Protein AF-A0A0R0FZ13-F1 (afdb_monomer_lite)

Radius of gyration: 13.84 Å; chains: 1; bounding box: 30×31×31 Å

Organism: Glycine max (NCBI:txid3847)

InterPro domains:
  IPR017853 Glycoside hydrolase superfamily [SSF51445] (32-58)

pLDDT: mean 70.51, std 14.53, range [39.5, 91.88]

Sequence (63 aa):
MWQAKILENLIVEYGPTSQVLMLQQYGLYFFAEYDIKCIIDFHAVLGSQNGMEHSASRDGFTG

Structure (mmCIF, N/CA/C/O backbone):
data_AF-A0A0R0FZ13-F1
#
_entry.id   AF-A0A0R0FZ13-F1
#
loop_
_atom_site.group_PDB
_atom_site.id
_atom_site.type_symbol
_atom_site.label_atom_id
_atom_site.label_alt_id
_atom_site.label_comp_id
_atom_site.label_asym_id
_atom_site.label_entity_id
_atom_site.label_seq_id
_atom_site.pdbx_PDB_ins_code
_atom_site.Cartn_x
_atom_site.Cartn_y
_atom_site.Cartn_z
_atom_site.occupancy
_atom_site.B_iso_or_equiv
_atom_site.auth_seq_id
_atom_site.auth_comp_id
_atom_site.auth_asym_id
_atom_site.auth_atom_id
_atom_site.pdbx_PDB_model_num
ATOM 1 N N . MET A 1 1 ? -3.166 19.049 7.418 1.00 50.66 1 MET A N 1
ATOM 2 C CA . MET A 1 1 ? -1.955 19.380 6.626 1.00 50.66 1 MET A CA 1
ATOM 3 C C . MET A 1 1 ? -1.221 18.149 6.077 1.00 50.66 1 MET A C 1
ATOM 5 O O . MET A 1 1 ? -0.631 18.258 5.016 1.00 50.66 1 MET A O 1
ATOM 9 N N . TRP A 1 2 ? -1.275 16.978 6.732 1.00 46.09 2 TRP A N 1
ATOM 10 C CA . TRP A 1 2 ? -0.601 15.753 6.254 1.00 46.09 2 TRP A CA 1
ATOM 11 C C . TRP A 1 2 ? -1.211 15.112 4.996 1.00 46.09 2 TRP A C 1
ATOM 13 O O . TRP A 1 2 ? -0.473 14.601 4.162 1.00 46.09 2 TRP A O 1
ATOM 23 N N . GLN A 1 3 ? -2.535 15.186 4.823 1.00 52.81 3 GLN A N 1
ATOM 24 C CA . GLN A 1 3 ? -3.218 14.589 3.666 1.00 52.81 3 GLN A CA 1
ATOM 25 C C . GLN A 1 3 ? -2.777 15.212 2.330 1.00 52.81 3 GLN A C 1
ATOM 27 O O . GLN A 1 3 ? -2.566 14.486 1.368 1.00 52.81 3 GLN A O 1
ATOM 32 N N . ALA A 1 4 ? -2.551 16.531 2.286 1.00 46.91 4 ALA A N 1
ATOM 33 C CA . ALA A 1 4 ? -2.155 17.229 1.059 1.00 46.91 4 ALA A CA 1
ATOM 34 C C . ALA A 1 4 ? -0.760 16.813 0.551 1.00 46.91 4 ALA A C 1
ATOM 36 O O . ALA A 1 4 ? -0.587 16.591 -0.641 1.00 46.91 4 ALA A O 1
ATOM 37 N N . LYS A 1 5 ? 0.216 16.619 1.452 1.00 53.75 5 LYS A N 1
ATOM 38 C CA . LYS A 1 5 ? 1.596 16.269 1.063 1.00 53.75 5 LYS A CA 1
ATOM 39 C C . LYS A 1 5 ? 1.736 14.878 0.444 1.00 53.75 5 LYS A C 1
ATOM 41 O O . LYS A 1 5 ? 2.555 14.694 -0.445 1.00 53.75 5 LYS A O 1
ATOM 46 N N . ILE A 1 6 ? 0.966 13.896 0.915 1.00 58.38 6 ILE A N 1
ATOM 47 C CA . ILE A 1 6 ? 0.988 12.539 0.340 1.00 58.38 6 ILE A CA 1
ATOM 48 C C . ILE A 1 6 ? 0.404 12.561 -1.083 1.00 58.38 6 ILE A C 1
ATOM 50 O O . ILE A 1 6 ? 0.896 11.866 -1.967 1.00 58.38 6 ILE A O 1
ATOM 54 N N . LEU A 1 7 ? -0.613 13.398 -1.308 1.00 53.81 7 LEU A N 1
ATOM 55 C CA . LEU A 1 7 ? -1.334 13.506 -2.577 1.00 53.81 7 LEU A CA 1
ATOM 56 C C . LEU A 1 7 ? -0.536 14.240 -3.663 1.00 53.81 7 LEU A C 1
ATOM 58 O O . LEU A 1 7 ? -0.553 13.805 -4.811 1.00 53.81 7 LEU A O 1
ATOM 62 N N . GLU A 1 8 ? 0.193 15.303 -3.310 1.00 57.62 8 GLU A N 1
ATOM 63 C CA . GLU A 1 8 ? 1.081 16.009 -4.249 1.00 57.62 8 GLU A CA 1
ATOM 64 C C . GLU A 1 8 ? 2.141 15.068 -4.837 1.00 57.62 8 GLU A C 1
ATOM 66 O O . GLU A 1 8 ? 2.360 15.066 -6.047 1.00 57.62 8 GLU A O 1
ATOM 71 N N . ASN A 1 9 ? 2.727 14.203 -4.007 1.00 58.03 9 ASN A N 1
ATOM 72 C CA . ASN A 1 9 ? 3.731 13.240 -4.458 1.00 58.03 9 ASN A CA 1
ATOM 73 C C . ASN A 1 9 ? 3.134 12.149 -5.366 1.00 58.03 9 ASN A C 1
ATOM 75 O O . ASN A 1 9 ? 3.779 11.736 -6.325 1.00 58.03 9 ASN A O 1
ATOM 79 N N . LEU A 1 10 ? 1.888 11.721 -5.122 1.00 56.38 10 LEU A N 1
ATOM 80 C CA . LEU A 1 10 ? 1.233 10.695 -5.946 1.00 56.38 10 LEU A CA 1
ATOM 81 C C . LEU A 1 10 ? 0.949 11.170 -7.377 1.00 56.38 10 LEU A C 1
ATOM 83 O O . LEU A 1 10 ? 1.109 10.404 -8.324 1.00 56.38 10 LEU A O 1
ATOM 87 N N . ILE A 1 11 ? 0.515 12.427 -7.527 1.00 57.59 11 ILE A N 1
ATOM 88 C CA . ILE A 1 11 ? 0.183 13.024 -8.831 1.00 57.59 11 ILE A CA 1
ATOM 89 C C . ILE A 1 11 ? 1.438 13.166 -9.699 1.00 57.59 11 ILE A C 1
ATOM 91 O O . ILE A 1 11 ? 1.369 13.002 -10.915 1.00 57.59 11 ILE A O 1
ATOM 95 N N . VAL A 1 12 ? 2.579 13.473 -9.076 1.00 55.84 12 VAL A N 1
ATOM 96 C CA . VAL A 1 12 ? 3.848 13.701 -9.778 1.00 55.84 12 VAL A CA 1
ATOM 97 C C . VAL A 1 12 ? 4.458 12.397 -10.301 1.00 55.84 12 VAL A C 1
ATOM 99 O O . VAL A 1 12 ? 5.068 12.409 -11.367 1.00 55.84 12 VAL A O 1
ATOM 102 N N . GLU A 1 13 ? 4.290 11.278 -9.594 1.00 58.62 13 GLU A N 1
ATOM 103 C CA . GLU A 1 13 ? 5.034 10.048 -9.895 1.00 58.62 13 GLU A CA 1
ATOM 104 C C . GLU A 1 13 ? 4.331 9.067 -10.862 1.00 58.62 13 GLU A C 1
ATOM 106 O O . GLU A 1 13 ? 5.033 8.331 -11.553 1.00 58.62 13 GLU A O 1
ATOM 111 N N . TYR A 1 14 ? 2.990 9.040 -10.967 1.00 57.12 14 TYR A N 1
ATOM 112 C CA . TYR A 1 14 ? 2.287 7.857 -11.527 1.00 57.12 14 TYR A CA 1
ATOM 113 C C . TYR A 1 14 ? 1.297 8.071 -12.695 1.00 57.12 14 TYR A C 1
ATOM 115 O O . TYR A 1 14 ? 0.607 7.128 -13.083 1.00 57.12 14 TYR A O 1
ATOM 123 N N . GLY A 1 15 ? 1.231 9.241 -13.338 1.00 60.12 15 GLY A N 1
ATOM 124 C CA . GLY A 1 15 ? 0.409 9.403 -14.554 1.00 60.12 15 GLY A CA 1
ATOM 125 C C . GLY A 1 15 ? -1.093 9.642 -14.293 1.00 60.12 15 GLY A C 1
ATOM 126 O O . GLY A 1 15 ? -1.456 10.137 -13.231 1.00 60.12 15 GLY A O 1
ATOM 127 N N . PRO A 1 16 ? -1.970 9.449 -15.300 1.00 58.72 16 PRO A N 1
ATOM 128 C CA . PRO A 1 16 ? -3.062 10.360 -15.658 1.00 58.72 16 PRO A CA 1
ATOM 129 C C . PRO A 1 16 ? -3.992 10.753 -14.502 1.00 58.72 16 PRO A C 1
ATOM 131 O O . PRO A 1 16 ? -4.561 9.924 -13.792 1.00 58.72 16 PRO A O 1
ATOM 134 N N . THR A 1 17 ? -4.223 12.063 -14.402 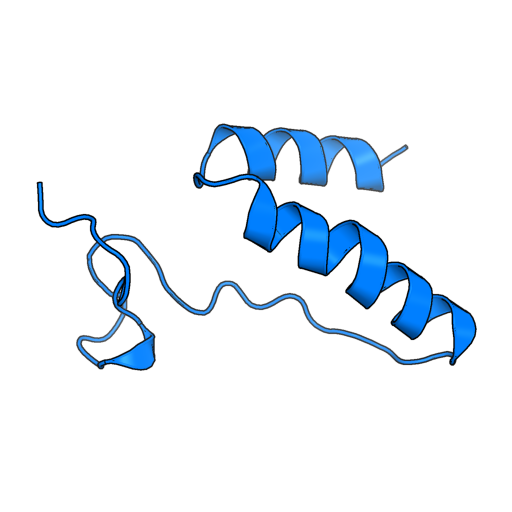1.00 61.03 17 THR A N 1
ATOM 135 C CA . THR A 1 17 ? -5.027 12.763 -13.387 1.00 61.03 17 THR A CA 1
ATOM 136 C C . THR A 1 17 ? -6.424 12.189 -13.150 1.00 61.03 17 THR A C 1
ATOM 138 O O . TH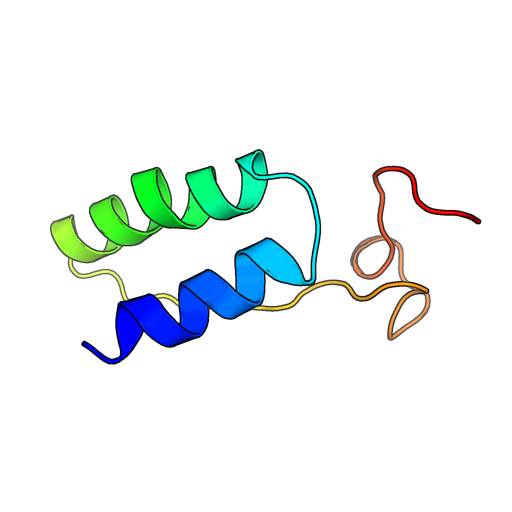R A 1 17 ? -6.982 12.419 -12.084 1.00 61.03 17 THR A O 1
ATOM 141 N N . SER A 1 18 ? -7.002 11.436 -14.089 1.00 62.25 18 SER A N 1
ATOM 142 C CA . SER A 1 18 ? -8.368 10.909 -13.995 1.00 62.25 18 SER A CA 1
ATOM 143 C C . SER A 1 18 ? -8.558 9.864 -12.891 1.00 62.25 18 SER A C 1
ATOM 145 O O . SER A 1 18 ? -9.578 9.904 -12.204 1.00 62.25 18 SER A O 1
ATOM 147 N N . GLN A 1 19 ? -7.595 8.959 -12.673 1.00 65.19 19 GLN A N 1
ATOM 148 C CA . GLN A 1 19 ? -7.712 7.932 -11.626 1.00 65.19 19 GLN A CA 1
ATOM 149 C C . GLN A 1 19 ? -7.564 8.542 -10.229 1.00 65.19 19 GLN A C 1
ATOM 151 O O . GLN A 1 19 ? -8.371 8.270 -9.337 1.00 65.19 19 GLN A O 1
ATOM 156 N N . VAL A 1 20 ? -6.586 9.440 -10.065 1.00 67.81 20 VAL A N 1
ATOM 157 C CA . VAL A 1 20 ? -6.385 10.190 -8.816 1.00 67.81 20 VAL A CA 1
ATOM 158 C C . VAL A 1 20 ? -7.600 11.075 -8.524 1.00 67.81 20 VAL A C 1
ATOM 160 O O . VAL A 1 20 ? -8.064 11.123 -7.386 1.00 67.81 20 VAL A O 1
ATOM 163 N N . LEU A 1 21 ? -8.180 11.706 -9.553 1.00 68.12 21 LEU A N 1
ATOM 164 C CA . LEU A 1 21 ? -9.389 12.516 -9.417 1.00 68.12 21 LEU A CA 1
ATOM 165 C C . LEU A 1 21 ? -10.591 11.683 -8.960 1.00 68.12 21 LEU A C 1
ATOM 167 O O . LEU A 1 21 ? -11.325 12.123 -8.080 1.00 68.12 21 LEU A O 1
ATOM 171 N N . MET A 1 22 ? -10.778 10.480 -9.513 1.00 75.81 22 MET A N 1
ATOM 172 C CA . MET A 1 22 ? -11.857 9.575 -9.103 1.00 75.81 22 MET A CA 1
ATOM 173 C C . MET A 1 22 ? -11.733 9.166 -7.633 1.00 75.81 22 MET A C 1
ATOM 175 O O . MET A 1 22 ? -12.708 9.264 -6.882 1.00 75.81 22 MET A O 1
ATOM 179 N N . LEU A 1 23 ? -10.529 8.769 -7.205 1.00 76.69 23 LEU A N 1
ATOM 180 C CA . LEU A 1 23 ? -10.253 8.444 -5.804 1.00 76.69 23 LEU A CA 1
ATOM 181 C C . LEU A 1 23 ? -10.524 9.648 -4.892 1.00 76.69 23 LEU A C 1
ATOM 183 O O . LEU A 1 23 ? -11.189 9.498 -3.868 1.00 76.69 23 LEU A O 1
ATOM 187 N N . GLN A 1 24 ? -10.065 10.841 -5.281 1.00 71.88 24 GLN A N 1
ATOM 188 C CA . GLN A 1 24 ? -10.186 12.050 -4.470 1.00 71.88 24 GLN A CA 1
ATOM 189 C C . GLN A 1 24 ? -11.620 12.586 -4.381 1.00 71.88 24 GLN A C 1
ATOM 191 O O . GLN A 1 24 ? -12.090 12.882 -3.285 1.00 71.88 24 GLN A O 1
ATOM 196 N N . GLN A 1 25 ? -12.294 12.776 -5.517 1.00 69.69 25 GLN A N 1
ATOM 197 C CA . GLN A 1 25 ? -13.575 13.482 -5.562 1.00 69.69 25 GLN A CA 1
ATOM 198 C C . GLN A 1 25 ? -14.745 12.578 -5.206 1.00 69.69 25 GLN A C 1
ATOM 200 O O . GLN A 1 25 ? -15.596 12.972 -4.415 1.00 69.69 25 GLN A O 1
ATOM 205 N N . TYR A 1 26 ? -14.789 11.376 -5.779 1.00 72.06 26 TYR A N 1
ATOM 206 C CA . TYR A 1 26 ? -15.941 10.495 -5.617 1.00 72.06 26 TYR A CA 1
ATOM 207 C C . TYR A 1 26 ? -15.736 9.516 -4.472 1.00 72.06 26 TYR A C 1
ATOM 209 O O . TYR A 1 26 ? -16.619 9.380 -3.633 1.00 72.06 26 TYR A O 1
ATOM 217 N N . GLY A 1 27 ? -14.565 8.880 -4.398 1.00 80.25 27 GLY A N 1
ATOM 218 C CA . GLY A 1 27 ? -14.274 7.887 -3.367 1.00 80.25 27 GLY A CA 1
ATOM 219 C C . GLY A 1 27 ? -14.260 8.491 -1.966 1.00 80.25 27 GLY A C 1
ATOM 220 O O . GLY A 1 27 ? -15.105 8.163 -1.140 1.00 80.25 27 GLY A O 1
ATOM 221 N N . LEU A 1 28 ? -13.315 9.396 -1.693 1.00 79.94 28 LEU A N 1
ATOM 222 C CA . LEU A 1 28 ? -13.104 9.921 -0.338 1.00 79.94 28 LEU A CA 1
ATOM 223 C C . LEU A 1 28 ? -14.312 10.684 0.216 1.00 79.94 28 LEU A C 1
ATOM 225 O O . LEU A 1 28 ? -14.625 10.524 1.394 1.00 79.94 28 LEU A O 1
ATOM 229 N N . TYR A 1 29 ? -14.999 11.478 -0.612 1.00 82.44 29 TYR A N 1
ATOM 230 C CA . TYR A 1 29 ? -16.210 12.179 -0.181 1.00 82.44 29 TYR A CA 1
ATOM 231 C C . TYR A 1 29 ? -17.327 11.193 0.175 1.00 82.44 29 TYR A C 1
ATOM 233 O O . TYR A 1 29 ? -17.894 11.283 1.259 1.00 82.44 29 TYR A O 1
ATOM 241 N N . PHE A 1 30 ? -17.591 10.209 -0.691 1.00 87.31 30 PHE A N 1
ATOM 242 C CA . PHE A 1 30 ? -18.595 9.180 -0.431 1.00 87.31 30 PHE A CA 1
ATOM 243 C C . PHE A 1 30 ? -18.260 8.378 0.833 1.00 87.31 30 PHE A C 1
ATOM 245 O O . PHE A 1 30 ? -19.110 8.188 1.696 1.00 87.31 30 PHE A O 1
ATOM 252 N N . PHE A 1 31 ? -17.010 7.946 0.997 1.00 87.69 31 PHE A N 1
ATOM 253 C CA . PHE A 1 31 ? -16.605 7.188 2.179 1.00 87.69 31 PHE A CA 1
ATOM 254 C C . PHE A 1 31 ? -16.752 7.991 3.476 1.00 87.69 31 PHE A C 1
ATOM 256 O O . PHE A 1 31 ? -17.180 7.431 4.483 1.00 87.69 31 PHE A O 1
ATOM 263 N N . ALA A 1 32 ? -16.456 9.294 3.446 1.00 84.38 32 ALA A N 1
ATOM 264 C CA . ALA A 1 32 ? -16.654 10.175 4.592 1.00 84.38 32 ALA A CA 1
ATOM 265 C C . ALA A 1 32 ? -18.142 10.405 4.910 1.00 84.38 32 ALA A C 1
ATOM 267 O O . ALA A 1 32 ? -18.518 10.355 6.078 1.00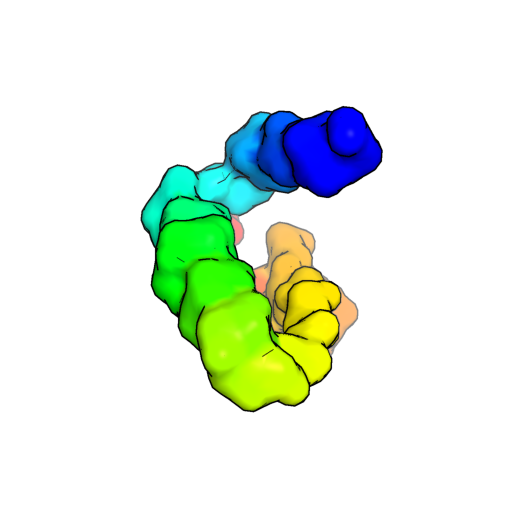 84.38 32 ALA A O 1
ATOM 268 N N . GLU A 1 33 ? -18.981 10.617 3.892 1.00 91.38 33 GLU A N 1
ATOM 269 C CA . GLU A 1 33 ? -20.424 10.857 4.053 1.00 91.38 33 GLU A CA 1
ATOM 270 C C . GLU A 1 33 ? -21.151 9.648 4.667 1.00 91.38 33 GLU A C 1
ATOM 272 O O . GLU A 1 33 ? -22.074 9.812 5.462 1.00 91.38 33 GLU A O 1
ATOM 277 N N . TYR A 1 34 ? -20.715 8.428 4.335 1.00 91.88 34 TYR A N 1
ATOM 278 C CA . TYR A 1 34 ? -21.367 7.182 4.755 1.00 91.88 34 TYR A CA 1
ATOM 279 C C . TYR A 1 34 ? -20.633 6.418 5.875 1.00 91.88 34 TYR A C 1
ATOM 281 O O . TYR A 1 34 ? -20.975 5.266 6.134 1.00 91.88 34 TYR A O 1
ATOM 289 N N . ASP A 1 35 ? -19.634 7.023 6.532 1.00 91.56 35 ASP A N 1
ATOM 290 C CA . ASP A 1 35 ? -18.799 6.387 7.576 1.00 91.56 35 ASP A CA 1
ATOM 291 C C . ASP A 1 35 ? -18.195 5.031 7.138 1.00 91.56 35 ASP A C 1
ATOM 293 O O . ASP A 1 35 ? -18.121 4.050 7.883 1.00 91.56 35 ASP A O 1
ATOM 297 N N . ILE A 1 36 ? -17.762 4.957 5.876 1.00 90.44 36 ILE A N 1
ATOM 298 C CA . ILE A 1 36 ? -17.139 3.765 5.297 1.00 90.44 36 ILE A CA 1
ATOM 299 C C . ILE A 1 36 ? -15.622 3.882 5.439 1.00 90.44 36 ILE A C 1
ATOM 301 O O . ILE A 1 36 ? -14.987 4.798 4.918 1.00 90.44 36 ILE A O 1
ATOM 305 N N . LYS A 1 37 ? -15.001 2.898 6.092 1.00 88.50 37 LYS A N 1
ATOM 306 C CA . LYS A 1 37 ? -13.537 2.779 6.130 1.00 88.50 37 LYS A CA 1
ATOM 307 C C . LYS A 1 37 ? -13.026 2.230 4.799 1.00 88.50 37 LYS A C 1
ATOM 309 O O . LYS A 1 37 ? -13.564 1.252 4.288 1.00 88.50 37 LYS A O 1
ATOM 314 N N . CYS A 1 38 ? -11.964 2.828 4.268 1.00 83.69 38 CYS A N 1
ATOM 315 C CA . CYS A 1 38 ? -11.378 2.454 2.983 1.00 83.69 38 CYS A CA 1
ATOM 316 C C . CYS A 1 38 ? -9.877 2.156 3.122 1.00 83.69 38 CYS A C 1
ATOM 318 O O . CYS A 1 38 ? -9.183 2.792 3.918 1.00 83.69 38 CYS A O 1
ATOM 320 N N . ILE A 1 39 ? -9.391 1.188 2.340 1.00 84.94 39 ILE A N 1
ATOM 321 C CA . ILE A 1 39 ? -7.968 0.902 2.139 1.00 84.94 39 ILE A CA 1
ATOM 322 C C . ILE A 1 39 ? -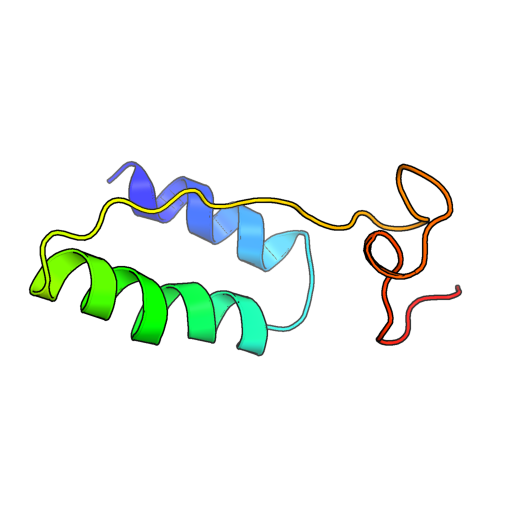7.616 1.344 0.722 1.00 84.94 39 ILE A C 1
ATOM 324 O O . ILE A 1 39 ? -8.289 0.963 -0.233 1.00 84.94 39 ILE A O 1
ATOM 328 N N . ILE A 1 40 ? -6.555 2.135 0.596 1.00 82.50 40 ILE A N 1
ATOM 329 C CA . ILE A 1 40 ? -5.984 2.507 -0.698 1.00 82.50 40 ILE A CA 1
ATOM 330 C C . ILE A 1 40 ? -4.908 1.471 -1.032 1.00 82.50 40 ILE A C 1
ATOM 332 O O . ILE A 1 40 ? -3.921 1.363 -0.305 1.00 82.50 40 ILE A O 1
ATOM 336 N N . ASP A 1 41 ? -5.127 0.702 -2.100 1.00 84.44 41 ASP A N 1
ATOM 337 C CA . ASP A 1 41 ? -4.235 -0.367 -2.563 1.00 84.44 41 ASP A CA 1
ATOM 338 C C . ASP A 1 41 ? -3.504 0.040 -3.852 1.00 84.44 41 ASP A C 1
ATOM 340 O O . ASP A 1 41 ? -4.129 0.431 -4.840 1.00 84.44 41 ASP A O 1
ATOM 344 N N . PHE A 1 42 ? -2.176 -0.088 -3.852 1.00 83.44 42 PHE A N 1
ATOM 345 C CA . PHE A 1 42 ? -1.353 0.027 -5.056 1.00 83.44 42 PHE A CA 1
ATOM 346 C C . PHE A 1 42 ? -1.343 -1.319 -5.780 1.00 83.44 42 PHE A C 1
ATOM 348 O O . PHE A 1 42 ? -0.404 -2.105 -5.676 1.00 83.44 42 PHE A O 1
ATOM 355 N N . HIS A 1 43 ? -2.430 -1.583 -6.502 1.00 85.06 43 HIS A N 1
ATOM 356 C CA . HIS A 1 43 ? -2.717 -2.912 -7.037 1.00 85.06 43 HIS A CA 1
ATOM 357 C C . HIS A 1 43 ? -1.771 -3.372 -8.161 1.00 85.06 43 HIS A C 1
ATOM 359 O O . HIS A 1 43 ? -1.563 -4.572 -8.356 1.00 85.06 43 HIS A O 1
ATOM 365 N N . ALA A 1 44 ? -1.196 -2.429 -8.906 1.00 82.56 44 ALA A N 1
ATOM 366 C CA . ALA A 1 44 ? -0.324 -2.689 -10.044 1.00 82.56 44 ALA A CA 1
ATOM 367 C C . ALA A 1 44 ? 0.896 -1.767 -10.003 1.00 82.56 44 ALA A C 1
ATOM 369 O O . ALA A 1 44 ? 0.797 -0.602 -9.616 1.00 82.56 44 ALA A O 1
ATOM 370 N N . VAL A 1 45 ? 2.039 -2.295 -10.438 1.00 78.19 45 VAL A N 1
ATOM 371 C CA . VAL A 1 45 ? 3.277 -1.531 -10.635 1.00 78.19 45 VAL A CA 1
ATOM 372 C C . VAL A 1 45 ? 3.727 -1.623 -12.086 1.00 78.19 45 VAL A C 1
ATOM 374 O O . VAL A 1 45 ? 3.373 -2.556 -12.814 1.00 78.19 45 VAL A O 1
ATOM 377 N N . LEU A 1 46 ? 4.557 -0.669 -12.506 1.00 77.38 46 LEU A N 1
ATOM 378 C CA . LEU A 1 46 ? 5.199 -0.722 -13.814 1.00 77.38 46 LEU A CA 1
ATOM 379 C C . LEU A 1 46 ? 6.007 -2.025 -13.953 1.00 77.38 46 LEU A C 1
ATOM 381 O O . LEU A 1 46 ? 6.825 -2.348 -13.095 1.00 77.38 46 LEU A O 1
ATOM 385 N N . GLY A 1 47 ? 5.770 -2.770 -15.034 1.00 79.75 47 GLY A N 1
ATOM 386 C CA . GLY A 1 47 ? 6.442 -4.048 -15.299 1.00 79.75 47 GLY A CA 1
ATOM 387 C C . GLY A 1 47 ? 5.820 -5.280 -14.630 1.00 79.75 47 GLY A C 1
ATOM 388 O O . GLY A 1 47 ? 6.329 -6.372 -14.852 1.00 79.75 47 GLY A O 1
ATOM 389 N N . SER A 1 48 ? 4.704 -5.130 -13.902 1.00 82.69 48 SER A N 1
ATOM 390 C CA . SER A 1 48 ? 4.02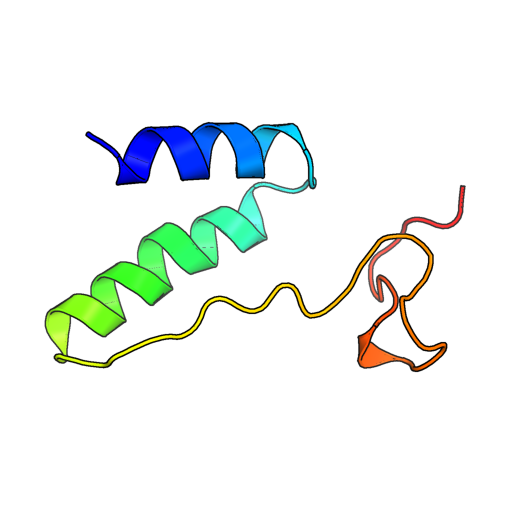0 -6.185 -13.135 1.00 82.69 48 SER A CA 1
ATOM 391 C C . SER A 1 48 ? 4.805 -6.724 -11.934 1.00 82.69 48 SER A C 1
ATOM 393 O O . SER A 1 48 ? 5.925 -7.211 -12.055 1.00 82.69 48 SER A O 1
ATOM 395 N N . GLN A 1 49 ? 4.183 -6.721 -10.749 1.00 84.62 49 GLN A N 1
ATOM 396 C CA . GLN A 1 49 ? 4.802 -7.290 -9.544 1.00 84.62 49 GLN A CA 1
ATOM 397 C C . GLN A 1 49 ? 4.736 -8.823 -9.469 1.00 84.62 49 GLN A C 1
ATOM 399 O O . GLN A 1 49 ? 5.410 -9.409 -8.625 1.00 84.62 49 GLN A O 1
ATOM 404 N N . ASN A 1 50 ? 3.882 -9.487 -10.262 1.00 85.62 50 ASN A N 1
ATOM 405 C CA . ASN A 1 50 ? 3.623 -10.928 -10.099 1.00 85.62 50 ASN A CA 1
ATOM 406 C C . ASN A 1 50 ? 3.303 -11.702 -11.395 1.00 85.62 50 ASN A C 1
ATOM 408 O O . ASN A 1 50 ? 3.013 -12.893 -11.324 1.00 85.62 50 ASN A O 1
ATOM 412 N N . GLY A 1 51 ? 3.341 -11.056 -12.562 1.00 82.25 51 GLY A N 1
ATOM 413 C CA . GLY A 1 51 ? 3.097 -11.690 -13.861 1.00 82.25 51 GLY A CA 1
ATOM 414 C C . GLY A 1 51 ? 1.629 -11.988 -14.195 1.00 82.25 51 GLY A C 1
ATOM 415 O O . GLY A 1 51 ? 1.366 -12.634 -15.207 1.00 82.25 51 GLY A O 1
ATOM 416 N N . MET A 1 52 ? 0.673 -11.539 -13.377 1.00 85.44 52 MET A N 1
ATOM 417 C CA . MET A 1 52 ? -0.767 -11.705 -13.621 1.00 85.44 52 MET A CA 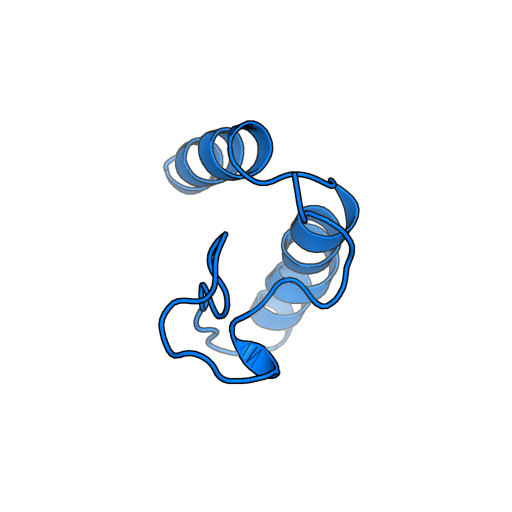1
ATOM 418 C C . MET A 1 52 ? -1.358 -10.532 -14.422 1.00 85.44 52 MET A C 1
ATOM 420 O O . MET A 1 52 ? -0.820 -9.430 -14.429 1.00 85.44 52 MET A O 1
ATOM 424 N N . GLU A 1 53 ? -2.515 -10.732 -15.063 1.00 81.44 53 GLU A N 1
ATOM 425 C CA . GLU A 1 53 ? -3.200 -9.672 -15.834 1.00 81.44 53 GLU A CA 1
ATOM 426 C C . GLU A 1 53 ? -3.479 -8.419 -14.984 1.00 81.44 53 GLU A C 1
ATOM 428 O O . GLU A 1 53 ? -3.308 -7.296 -15.446 1.00 81.44 53 GLU A O 1
ATOM 433 N N . HIS A 1 54 ? -3.885 -8.611 -13.727 1.00 82.75 54 HIS A N 1
ATOM 434 C CA . HIS A 1 54 ? -4.339 -7.534 -12.846 1.00 82.75 54 HIS A CA 1
ATOM 435 C C . HIS A 1 54 ? -3.200 -6.693 -12.239 1.00 82.75 54 HIS A C 1
ATOM 437 O O . HIS A 1 54 ? -3.458 -5.657 -11.638 1.00 82.75 54 HIS A O 1
ATOM 443 N N . SER A 1 55 ? -1.949 -7.135 -12.368 1.00 79.12 55 SER A N 1
ATOM 444 C CA . SER A 1 55 ? -0.763 -6.441 -11.852 1.00 79.12 55 SER A CA 1
ATOM 445 C C . SER A 1 55 ? 0.006 -5.681 -12.926 1.00 79.12 55 SER A C 1
ATOM 447 O O . SER A 1 55 ? 0.944 -4.954 -12.608 1.00 79.12 55 SER A O 1
ATOM 449 N N . ALA A 1 56 ? -0.362 -5.864 -14.192 1.00 68.12 56 ALA A N 1
ATOM 450 C CA . ALA A 1 56 ? 0.205 -5.146 -15.317 1.00 68.12 56 ALA A CA 1
ATOM 451 C C . ALA A 1 56 ? -0.701 -3.973 -15.704 1.00 68.12 56 ALA A C 1
ATOM 453 O O . ALA A 1 56 ? -1.925 -4.033 -15.571 1.00 68.12 56 ALA A O 1
ATOM 454 N N . SER A 1 57 ? -0.105 -2.909 -16.239 1.00 64.50 57 SER A N 1
ATOM 455 C CA . SER A 1 57 ? -0.847 -1.820 -16.864 1.00 64.50 57 SER A CA 1
ATOM 456 C C . SER A 1 57 ? -1.636 -2.381 -18.055 1.00 64.50 57 SER A C 1
ATOM 458 O O . SER A 1 57 ? -1.089 -2.533 -19.146 1.00 64.50 57 SER A O 1
ATOM 460 N N . ARG A 1 58 ? -2.932 -2.678 -17.874 1.00 61.38 58 ARG A N 1
ATOM 461 C CA . ARG A 1 58 ? -3.859 -2.950 -18.993 1.00 61.38 58 ARG A CA 1
ATOM 462 C C . ARG A 1 58 ? -3.899 -1.796 -19.999 1.00 61.38 58 ARG A C 1
ATOM 464 O O . ARG A 1 58 ? -4.217 -2.005 -21.166 1.00 61.38 58 ARG A O 1
ATOM 471 N N . ASP A 1 59 ? -3.473 -0.619 -19.546 1.00 55.41 59 ASP A N 1
ATOM 472 C CA . ASP A 1 59 ? -3.512 0.640 -20.265 1.00 55.41 59 ASP A CA 1
ATOM 473 C C . ASP A 1 59 ? -2.077 1.174 -20.512 1.00 55.41 59 ASP A C 1
ATOM 475 O O . ASP A 1 59 ? -1.621 2.125 -19.886 1.00 55.41 59 ASP A O 1
ATOM 479 N N . GLY A 1 60 ? -1.339 0.557 -21.441 1.00 47.81 60 GLY A N 1
ATOM 480 C CA . GLY A 1 60 ? -0.518 1.333 -22.386 1.00 47.81 60 GLY A CA 1
ATOM 481 C C . GLY A 1 60 ? 0.873 1.868 -21.996 1.00 47.81 60 GLY A C 1
ATOM 482 O O . GLY A 1 60 ? 1.248 2.909 -22.527 1.00 47.81 60 GLY A O 1
ATOM 483 N N . PHE A 1 61 ? 1.690 1.170 -21.199 1.00 48.94 61 PHE A N 1
ATOM 484 C CA . PHE A 1 61 ? 3.143 1.448 -21.142 1.00 48.94 61 PHE A CA 1
ATOM 485 C C . PHE A 1 61 ? 3.973 0.165 -21.317 1.00 48.94 61 PHE A C 1
ATOM 487 O O . PHE A 1 61 ? 4.309 -0.525 -20.359 1.00 48.94 61 PHE A O 1
ATOM 494 N N . THR A 1 62 ? 4.304 -0.151 -22.571 1.00 41.69 62 THR A N 1
ATOM 495 C CA . THR A 1 62 ? 5.408 -1.046 -22.952 1.00 41.69 62 THR A CA 1
ATOM 496 C C . THR A 1 62 ? 6.421 -0.213 -23.734 1.00 41.69 62 THR A C 1
ATOM 498 O O . THR A 1 62 ? 6.299 -0.075 -24.953 1.00 41.69 62 THR A O 1
ATOM 501 N N . GLY A 1 63 ? 7.365 0.401 -23.022 1.00 39.50 63 GLY A N 1
ATOM 502 C CA . GLY A 1 63 ? 8.440 1.231 -23.567 1.00 39.50 63 GLY A CA 1
ATOM 503 C C . GLY A 1 63 ? 9.410 1.623 -22.473 1.00 39.50 63 GLY A C 1
ATOM 504 O O . GLY A 1 63 ? 8.947 2.318 -21.544 1.00 39.50 63 GLY A O 1
#

Secondary structure (DSSP, 8-state):
-HHHHHHHHHHHHS--HHHHHIIIIIIHHHHHHTT----------TT-SSSSGGGS-SSS---

Foldseek 3Di:
DVVVVVLVVVPVPDDDPPVSCCCPPPVVVVCVVVVNDDDDDPQEDDPFPPPDPRRYPPDDDPD